Protein AF-A0A1N6L6Y6-F1 (afdb_monomer_lite)

Structure (mmCIF, N/CA/C/O backbone):
data_AF-A0A1N6L6Y6-F1
#
_entry.id   AF-A0A1N6L6Y6-F1
#
loop_
_atom_site.group_PDB
_atom_site.id
_atom_site.type_symbol
_atom_site.label_atom_id
_atom_site.label_alt_id
_atom_site.label_comp_id
_atom_site.label_asym_id
_atom_site.label_entity_id
_atom_site.label_seq_id
_atom_site.pdbx_PDB_ins_code
_atom_site.Cartn_x
_atom_site.Cartn_y
_atom_site.Cartn_z
_atom_site.occupancy
_atom_site.B_iso_or_equiv
_atom_site.auth_seq_id
_atom_site.auth_comp_id
_atom_site.auth_asym_id
_atom_site.auth_atom_id
_atom_site.pdbx_PDB_model_num
ATOM 1 N N . MET A 1 1 ? -0.237 -26.531 19.190 1.00 35.88 1 MET A N 1
ATOM 2 C CA . MET A 1 1 ? -0.222 -25.066 18.984 1.00 35.88 1 MET A CA 1
ATOM 3 C C . MET A 1 1 ? 0.320 -24.798 17.583 1.00 35.88 1 MET A C 1
ATOM 5 O O . MET A 1 1 ? 1.529 -24.837 17.391 1.00 35.88 1 MET A O 1
ATOM 9 N N . LYS A 1 2 ? -0.544 -24.670 16.566 1.00 35.62 2 LYS A N 1
ATOM 10 C CA . LYS A 1 2 ? -0.079 -24.275 15.227 1.00 35.62 2 LYS A CA 1
ATOM 11 C C . LYS A 1 2 ? 0.274 -22.792 15.313 1.00 35.62 2 LYS A C 1
ATOM 13 O O . LYS A 1 2 ? -0.595 -21.989 15.637 1.00 35.62 2 LYS A O 1
ATOM 18 N N . LYS A 1 3 ? 1.546 -22.442 15.101 1.00 39.41 3 LYS A N 1
ATOM 19 C CA . LYS A 1 3 ? 1.942 -21.059 14.825 1.00 39.41 3 LYS A CA 1
ATOM 20 C C . LYS A 1 3 ? 1.217 -20.680 13.534 1.00 39.41 3 LYS A C 1
ATOM 22 O O . LYS A 1 3 ? 1.669 -21.079 12.469 1.00 39.41 3 LYS A O 1
ATOM 27 N N . HIS A 1 4 ? 0.061 -20.027 13.628 1.00 44.91 4 HIS A N 1
ATOM 28 C CA . HIS A 1 4 ? -0.505 -19.368 12.460 1.00 44.91 4 HIS A CA 1
ATOM 29 C C . HIS A 1 4 ? 0.514 -18.311 12.066 1.00 44.91 4 HIS A C 1
ATOM 31 O O . HIS A 1 4 ? 0.806 -17.400 12.843 1.00 44.91 4 HIS A O 1
ATOM 37 N N . GLU A 1 5 ? 1.160 -18.524 10.927 1.00 56.47 5 GLU A N 1
ATOM 38 C CA . GLU A 1 5 ? 2.066 -17.548 10.359 1.00 56.47 5 GLU A CA 1
ATOM 39 C C . GLU A 1 5 ? 1.280 -16.239 10.234 1.00 56.47 5 GLU A C 1
ATOM 41 O O . GLU A 1 5 ? 0.188 -16.198 9.679 1.00 56.47 5 GLU A O 1
ATOM 46 N N . ASP A 1 6 ? 1.784 -15.178 10.860 1.00 73.94 6 ASP A N 1
ATOM 47 C CA . ASP A 1 6 ? 1.109 -13.884 10.999 1.00 73.94 6 ASP A CA 1
ATOM 48 C C . ASP A 1 6 ? 1.185 -13.092 9.678 1.00 73.94 6 ASP A C 1
ATOM 50 O O . ASP A 1 6 ? 1.739 -11.990 9.586 1.00 73.94 6 ASP A O 1
ATOM 54 N N . LEU A 1 7 ? 0.712 -13.729 8.609 1.00 78.12 7 LEU A N 1
ATOM 55 C CA . LEU A 1 7 ? 0.841 -13.346 7.213 1.00 78.12 7 LEU A CA 1
ATOM 56 C C . LEU A 1 7 ? -0.448 -13.714 6.476 1.00 78.12 7 LEU A C 1
ATOM 58 O O . LEU A 1 7 ? -1.024 -14.765 6.714 1.00 78.12 7 LEU A O 1
ATOM 62 N N . ASP A 1 8 ? -0.879 -12.841 5.572 1.00 87.62 8 ASP A N 1
ATOM 63 C CA . ASP A 1 8 ? -2.015 -13.109 4.689 1.00 87.62 8 ASP A CA 1
ATOM 64 C C . ASP A 1 8 ? -1.587 -14.184 3.672 1.00 87.62 8 ASP A C 1
ATOM 66 O O . ASP A 1 8 ? -0.534 -14.028 3.020 1.00 87.62 8 ASP A O 1
ATOM 70 N N . GLU A 1 9 ? -2.379 -15.243 3.499 1.00 88.56 9 GLU A N 1
ATOM 71 C CA . GLU A 1 9 ? -2.091 -16.330 2.555 1.00 88.56 9 GLU A CA 1
ATOM 72 C C . GLU A 1 9 ? -2.884 -16.169 1.259 1.00 88.56 9 GLU A C 1
ATOM 74 O O . GLU A 1 9 ? -2.294 -16.237 0.170 1.00 88.56 9 GLU A O 1
ATOM 79 N N . ILE A 1 10 ? -4.182 -15.877 1.378 1.00 94.00 10 ILE A N 1
ATOM 80 C CA . ILE A 1 10 ? -5.116 -15.721 0.256 1.00 94.00 10 ILE A CA 1
ATOM 81 C C . ILE A 1 10 ? -5.652 -14.291 0.137 1.00 94.00 10 ILE A C 1
ATOM 83 O O . ILE A 1 10 ? -5.512 -13.467 1.041 1.00 94.00 10 ILE A O 1
ATOM 87 N N . TYR A 1 11 ? -6.280 -13.977 -1.000 1.00 93.50 11 TYR A N 1
ATOM 88 C CA . TYR A 1 11 ? -6.807 -12.633 -1.272 1.00 93.50 11 TYR A CA 1
ATOM 89 C C . TYR A 1 11 ? -7.843 -12.179 -0.232 1.00 93.50 11 TYR A C 1
ATOM 91 O O . TYR A 1 11 ? -7.847 -11.020 0.179 1.00 93.50 11 TYR A O 1
ATOM 99 N N . ALA A 1 12 ? -8.699 -13.101 0.217 1.00 94.00 12 ALA A N 1
ATOM 100 C CA . ALA A 1 12 ? -9.720 -12.822 1.221 1.00 94.00 12 ALA A CA 1
ATOM 101 C C . ALA A 1 12 ? -9.119 -12.452 2.589 1.00 94.00 12 ALA A C 1
ATOM 103 O O . ALA A 1 12 ? -9.665 -11.576 3.259 1.00 94.00 12 ALA A O 1
ATOM 104 N N . ASP A 1 13 ? -7.976 -13.036 2.970 1.00 93.00 13 ASP A N 1
ATOM 105 C CA . ASP A 1 13 ? -7.320 -12.763 4.256 1.00 93.00 13 ASP A CA 1
ATOM 106 C C . ASP A 1 13 ? -6.921 -11.297 4.382 1.00 93.00 13 ASP A C 1
ATOM 108 O O . ASP A 1 13 ? -7.072 -10.704 5.448 1.00 93.00 13 ASP A O 1
ATOM 112 N N . THR A 1 14 ? -6.448 -10.687 3.290 1.00 92.88 14 THR A N 1
ATOM 113 C CA . THR A 1 14 ? -6.065 -9.271 3.288 1.00 92.88 14 THR A CA 1
ATOM 114 C C . THR A 1 14 ? -7.250 -8.380 3.658 1.00 92.88 14 THR A C 1
ATOM 116 O O . THR A 1 14 ? -7.100 -7.441 4.443 1.00 92.88 14 THR A O 1
ATOM 119 N N . TRP A 1 15 ? -8.446 -8.695 3.157 1.00 95.00 15 TRP A N 1
ATOM 120 C CA . TRP A 1 15 ? -9.658 -7.936 3.466 1.00 95.00 15 TRP A CA 1
ATOM 121 C C . TRP A 1 15 ? -10.235 -8.278 4.835 1.00 95.00 15 TRP A C 1
ATOM 123 O O . TRP A 1 15 ? -10.646 -7.366 5.547 1.00 95.00 15 TRP A O 1
ATOM 133 N N . GLY A 1 16 ? -10.211 -9.553 5.234 1.00 93.81 16 GLY A N 1
ATOM 134 C CA . GLY A 1 16 ? -10.611 -9.977 6.576 1.00 93.81 16 GLY A CA 1
ATOM 135 C C . GLY A 1 16 ? -9.774 -9.284 7.650 1.00 93.81 16 GLY A C 1
ATOM 136 O O . GLY A 1 16 ? -10.322 -8.674 8.564 1.00 93.81 16 GLY A O 1
ATOM 137 N N . ARG A 1 17 ? -8.450 -9.257 7.463 1.00 93.81 17 ARG A N 1
ATOM 138 C CA . ARG A 1 17 ? -7.508 -8.553 8.339 1.00 93.81 17 ARG A CA 1
ATOM 139 C C . ARG A 1 17 ? -7.743 -7.048 8.353 1.00 93.81 17 ARG A C 1
ATOM 141 O O . ARG A 1 17 ? -7.650 -6.438 9.412 1.00 93.81 17 ARG A O 1
ATOM 148 N N . ARG A 1 18 ? -8.062 -6.440 7.203 1.00 95.38 18 ARG A N 1
ATOM 149 C CA . ARG A 1 18 ? -8.458 -5.024 7.149 1.00 95.38 18 ARG A CA 1
ATOM 150 C C . ARG A 1 18 ? -9.670 -4.775 8.041 1.00 95.38 18 ARG A C 1
ATOM 152 O O . ARG A 1 18 ? -9.616 -3.892 8.884 1.00 95.38 18 ARG A O 1
ATOM 159 N N . THR A 1 19 ? -10.735 -5.551 7.864 1.00 95.38 19 THR A N 1
ATOM 160 C CA . THR A 1 19 ? -11.976 -5.394 8.631 1.00 95.38 19 THR A CA 1
ATOM 161 C C . THR A 1 19 ? -11.752 -5.608 10.126 1.00 95.38 19 THR A C 1
ATOM 163 O O . THR A 1 19 ? -12.188 -4.782 10.920 1.00 95.38 19 THR A O 1
ATOM 166 N N . GLU A 1 20 ? -11.025 -6.659 10.509 1.00 94.44 20 GLU A N 1
ATOM 167 C CA . GLU A 1 20 ? -10.673 -6.940 11.907 1.00 94.44 20 GLU A CA 1
ATOM 168 C C . GLU A 1 20 ? -9.923 -5.763 12.543 1.00 94.44 20 GLU A C 1
ATOM 170 O O . GLU A 1 20 ? -10.255 -5.315 13.636 1.00 94.44 20 GLU A O 1
ATOM 175 N N . ARG A 1 21 ? -8.923 -5.223 11.840 1.00 94.38 21 ARG A N 1
ATOM 176 C CA . ARG A 1 21 ? -8.046 -4.179 12.379 1.00 94.38 21 ARG A CA 1
ATOM 177 C C . ARG A 1 21 ? -8.625 -2.769 12.323 1.00 94.38 21 ARG A C 1
ATOM 179 O O . ARG A 1 21 ? -8.098 -1.878 12.985 1.00 94.38 21 ARG A O 1
ATOM 186 N N . LEU A 1 22 ? -9.674 -2.552 11.535 1.00 94.56 22 LEU A N 1
ATOM 187 C CA . LEU A 1 22 ? -10.420 -1.297 11.550 1.00 94.56 22 LEU A CA 1
ATOM 188 C C . LEU A 1 22 ? -11.324 -1.164 12.783 1.00 94.56 22 LEU A C 1
ATOM 190 O O . LEU A 1 22 ? -11.788 -0.058 13.042 1.00 94.56 22 LEU A O 1
ATOM 194 N N . ASP A 1 23 ? -11.530 -2.244 13.548 1.00 92.38 23 ASP A N 1
ATOM 195 C CA . ASP A 1 23 ? -12.214 -2.228 14.849 1.00 92.38 23 ASP A CA 1
ATOM 196 C C . ASP A 1 23 ? -13.593 -1.544 14.793 1.00 92.38 23 ASP A C 1
ATOM 198 O O . ASP A 1 23 ? -13.889 -0.578 15.493 1.00 92.38 23 ASP A O 1
ATOM 202 N N . GLY A 1 24 ? -14.427 -1.995 13.851 1.00 91.94 24 GLY A N 1
ATOM 203 C CA . GLY A 1 24 ? -15.778 -1.464 13.640 1.00 91.94 24 GLY A CA 1
ATOM 204 C C . GLY A 1 24 ? -15.856 -0.182 12.806 1.00 91.94 24 GLY A C 1
ATOM 205 O O . GLY A 1 24 ? -16.958 0.220 12.438 1.00 91.94 24 GLY A O 1
ATOM 206 N N . ARG A 1 25 ? -14.721 0.430 12.445 1.00 94.81 25 ARG A N 1
ATOM 207 C CA . ARG A 1 25 ? -14.681 1.564 11.511 1.00 94.81 25 ARG A CA 1
ATOM 208 C C . ARG A 1 25 ? -14.763 1.096 10.063 1.00 94.81 25 ARG A C 1
ATOM 210 O O . ARG A 1 25 ? -14.269 0.033 9.678 1.00 94.81 25 ARG A O 1
ATOM 217 N N . THR A 1 26 ? -15.344 1.930 9.224 1.00 96.31 26 THR A N 1
ATOM 218 C CA . THR A 1 26 ? -15.276 1.804 7.776 1.00 96.31 26 THR A CA 1
ATOM 219 C C . THR A 1 26 ? -13.872 2.134 7.278 1.00 96.31 26 THR A C 1
ATOM 221 O O . THR A 1 26 ? -13.092 2.858 7.900 1.00 96.31 26 THR A O 1
ATOM 224 N N . TYR A 1 27 ? -13.540 1.621 6.096 1.00 94.94 27 TYR A N 1
ATOM 225 C CA . TYR A 1 27 ? -12.274 1.974 5.464 1.00 94.94 27 TYR A CA 1
ATOM 226 C C . TYR A 1 27 ? -12.217 3.460 5.080 1.00 94.94 27 TYR A C 1
ATOM 228 O O . TYR A 1 27 ? -11.147 4.056 5.133 1.00 94.94 27 TYR A O 1
ATOM 236 N N . GLN A 1 28 ? -13.363 4.065 4.755 1.00 96.75 28 GLN A N 1
ATOM 237 C CA . GLN A 1 28 ? -13.445 5.493 4.458 1.00 96.75 28 GLN A CA 1
ATOM 238 C C . GLN A 1 28 ? -13.085 6.339 5.687 1.00 96.75 28 GLN A C 1
ATOM 240 O O . GLN A 1 28 ? -12.237 7.216 5.580 1.00 96.75 28 GLN A O 1
ATOM 245 N N . GLU A 1 29 ? -13.602 6.002 6.873 1.00 97.19 29 GLU A N 1
ATOM 246 C CA . GLU A 1 29 ? -13.217 6.678 8.124 1.00 97.19 29 GLU A CA 1
ATOM 247 C C . GLU A 1 29 ? -11.715 6.565 8.416 1.00 97.19 29 GLU A C 1
ATOM 249 O O . GLU A 1 29 ? -11.111 7.502 8.934 1.00 97.19 29 GLU A O 1
ATOM 254 N N . PHE A 1 30 ? -11.081 5.442 8.065 1.00 96.25 30 PHE A N 1
ATOM 255 C CA . PHE A 1 30 ? -9.623 5.335 8.139 1.00 96.25 30 PHE A CA 1
ATOM 256 C C . PHE A 1 30 ? -8.926 6.289 7.161 1.00 96.25 30 PHE A C 1
ATOM 258 O O . PHE A 1 30 ? -7.995 6.986 7.564 1.00 96.25 30 PHE A O 1
ATOM 265 N N . LEU A 1 31 ? -9.369 6.351 5.902 1.00 96.00 31 LEU A N 1
ATOM 266 C CA . LEU A 1 31 ? -8.791 7.250 4.896 1.00 96.00 31 LEU A CA 1
ATOM 267 C C . LEU A 1 31 ? -8.987 8.736 5.241 1.00 96.00 31 LEU A C 1
ATOM 269 O O . LEU A 1 31 ? -8.148 9.558 4.870 1.00 96.00 31 LEU A O 1
ATOM 273 N N . ASP A 1 32 ? -10.037 9.069 5.984 1.00 97.44 32 ASP A N 1
ATOM 274 C CA . ASP A 1 32 ? -10.325 10.435 6.437 1.00 97.44 32 ASP A CA 1
ATOM 275 C C . ASP A 1 32 ? -9.662 10.774 7.786 1.00 97.44 32 ASP A C 1
ATOM 277 O O . ASP A 1 32 ? -9.744 11.906 8.262 1.00 97.44 32 ASP A O 1
ATOM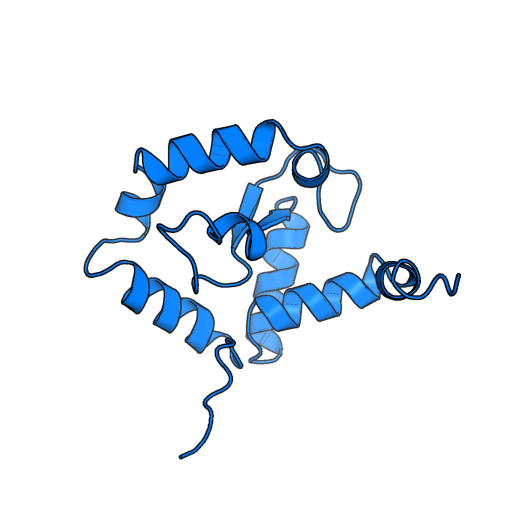 281 N N . SER A 1 33 ? -8.976 9.814 8.414 1.00 96.81 33 SER A N 1
ATOM 282 C CA . SER A 1 33 ? -8.384 9.990 9.742 1.00 96.81 33 SER A CA 1
ATOM 283 C C . SER A 1 33 ? -7.106 10.840 9.750 1.00 96.81 33 SER A C 1
ATOM 285 O O . SER A 1 33 ? -6.299 10.827 8.814 1.00 96.81 33 SER A O 1
ATOM 287 N N . GLU A 1 34 ? -6.846 11.496 10.888 1.00 96.88 34 GLU A N 1
ATOM 288 C CA . GLU A 1 34 ? -5.575 12.190 11.150 1.00 96.88 34 GLU A CA 1
ATOM 289 C C . GLU A 1 34 ? -4.369 11.246 11.071 1.00 96.88 34 GLU A C 1
ATOM 291 O O . GLU A 1 34 ? -3.303 11.634 10.593 1.00 96.88 34 GLU A O 1
ATOM 296 N N . HIS A 1 35 ? -4.545 9.988 11.489 1.00 95.44 35 HIS A N 1
ATOM 297 C CA . HIS A 1 35 ? -3.518 8.953 11.387 1.00 95.44 35 HIS A CA 1
ATOM 298 C C . HIS A 1 35 ? -3.086 8.744 9.936 1.00 95.44 35 HIS A C 1
ATOM 300 O O . HIS A 1 35 ? -1.893 8.793 9.638 1.00 95.44 35 HIS A O 1
ATOM 306 N N . TRP A 1 36 ? -4.039 8.568 9.014 1.00 96.25 36 TRP A N 1
ATOM 307 C CA . TRP A 1 36 ? -3.721 8.394 7.597 1.00 96.25 36 TRP A CA 1
ATOM 308 C C . TRP A 1 36 ? -3.147 9.667 6.970 1.00 96.25 36 TRP A C 1
ATOM 310 O O . TRP A 1 36 ? -2.216 9.599 6.164 1.00 96.25 36 TRP A O 1
ATOM 320 N N . ALA A 1 37 ? -3.640 10.846 7.357 1.00 96.44 37 ALA A N 1
ATOM 321 C CA . ALA A 1 37 ? -3.064 12.117 6.921 1.00 96.44 37 ALA A CA 1
ATOM 322 C C . ALA A 1 37 ? -1.590 12.256 7.350 1.00 96.44 37 ALA A C 1
ATOM 324 O O . ALA A 1 37 ? -0.729 12.569 6.522 1.00 96.44 37 ALA A O 1
ATOM 325 N N . HIS A 1 38 ? -1.282 11.951 8.614 1.00 94.75 38 HIS A N 1
ATOM 326 C CA . HIS A 1 38 ? 0.084 11.925 9.134 1.00 94.75 38 HIS A CA 1
ATOM 327 C C . HIS A 1 38 ? 0.943 10.884 8.407 1.00 94.75 38 HIS A C 1
ATOM 329 O O . HIS A 1 38 ? 2.060 11.179 7.980 1.00 94.75 38 HIS A O 1
ATOM 335 N N . PHE A 1 39 ? 0.403 9.685 8.198 1.00 94.88 39 PHE A N 1
ATOM 336 C CA . PHE A 1 39 ? 1.073 8.606 7.484 1.00 94.88 39 PHE A CA 1
ATOM 337 C C . PHE A 1 39 ? 1.470 9.006 6.057 1.00 94.88 39 PHE A C 1
ATOM 339 O O . PHE A 1 39 ? 2.619 8.808 5.658 1.00 94.88 39 PHE A O 1
ATOM 346 N N . LYS A 1 40 ? 0.550 9.627 5.305 1.00 95.31 40 LYS A N 1
ATOM 347 C CA . LYS A 1 40 ? 0.819 10.153 3.957 1.00 95.31 40 LYS A CA 1
ATOM 348 C C . LYS A 1 40 ? 1.948 11.176 3.966 1.00 95.31 40 LYS A C 1
ATOM 350 O O . LYS A 1 40 ? 2.827 11.106 3.109 1.00 95.31 40 LYS A O 1
ATOM 355 N N . LYS A 1 41 ? 1.963 12.080 4.950 1.00 95.75 41 LYS A N 1
ATOM 356 C CA . LYS A 1 41 ? 3.045 13.057 5.110 1.00 95.75 41 LYS A CA 1
ATOM 357 C C . LYS A 1 41 ? 4.394 12.357 5.303 1.00 95.75 41 LYS A C 1
ATOM 359 O O . LYS A 1 41 ? 5.311 12.599 4.525 1.00 95.75 41 LYS A O 1
ATOM 364 N N . VAL A 1 42 ? 4.493 11.423 6.250 1.00 94.81 42 VAL A N 1
ATOM 365 C CA . VAL A 1 42 ? 5.740 10.676 6.507 1.00 94.81 42 VAL A CA 1
ATOM 366 C C . VAL A 1 42 ? 6.193 9.870 5.283 1.00 94.81 42 VAL A C 1
ATOM 368 O O . VAL A 1 42 ? 7.391 9.781 5.015 1.00 94.81 42 VAL A O 1
ATOM 371 N N . ALA A 1 43 ? 5.265 9.274 4.530 1.00 95.06 43 ALA A N 1
ATOM 372 C CA . ALA A 1 43 ? 5.594 8.582 3.287 1.00 95.06 43 ALA A CA 1
ATOM 373 C C . ALA A 1 43 ? 6.145 9.559 2.231 1.00 95.06 43 ALA A C 1
ATOM 375 O O . ALA A 1 43 ? 7.172 9.275 1.620 1.00 95.06 43 ALA A O 1
ATOM 376 N N . SER A 1 44 ? 5.528 10.735 2.072 1.00 93.56 44 SER A N 1
ATOM 377 C CA . SER A 1 44 ? 5.943 11.757 1.097 1.00 93.56 44 SER A CA 1
ATOM 378 C C . SER A 1 44 ? 7.329 12.364 1.353 1.00 93.56 44 SER A C 1
ATOM 380 O O . SER A 1 44 ? 7.935 12.909 0.440 1.00 93.56 44 SER A O 1
ATOM 382 N N . GLU A 1 45 ? 7.876 12.235 2.558 1.00 94.50 45 GLU A N 1
ATOM 383 C CA . GLU A 1 45 ? 9.233 12.701 2.882 1.00 94.50 45 GLU A CA 1
ATOM 384 C C . GLU A 1 45 ? 10.315 11.670 2.503 1.00 94.50 45 GLU A C 1
ATOM 386 O O . GLU A 1 45 ? 11.513 11.948 2.572 1.00 94.50 45 GLU A O 1
ATOM 391 N N . ARG A 1 46 ? 9.918 10.455 2.100 1.00 94.62 46 ARG A N 1
ATOM 392 C CA . ARG A 1 46 ? 10.832 9.339 1.838 1.00 94.62 46 ARG A CA 1
ATOM 393 C C . ARG A 1 46 ? 11.015 9.100 0.333 1.00 94.62 46 ARG A C 1
ATOM 395 O O . ARG A 1 46 ? 10.022 8.890 -0.370 1.00 94.62 46 ARG A O 1
ATOM 402 N N . PRO A 1 47 ? 12.263 9.011 -0.175 1.00 93.50 47 PRO A N 1
ATOM 403 C CA . PRO A 1 47 ? 12.529 8.821 -1.606 1.00 93.50 47 PRO A CA 1
ATOM 404 C C . PRO A 1 47 ? 11.878 7.575 -2.216 1.00 93.50 47 PRO A C 1
ATOM 406 O O . PRO A 1 47 ? 11.458 7.588 -3.370 1.00 93.50 47 PRO A O 1
ATOM 409 N N . ASN A 1 48 ? 11.757 6.491 -1.445 1.00 90.75 48 ASN A N 1
ATOM 410 C CA . ASN A 1 48 ? 11.207 5.225 -1.926 1.00 90.75 48 ASN A CA 1
ATOM 411 C C . ASN A 1 48 ? 9.680 5.239 -2.130 1.00 90.75 48 ASN A C 1
ATOM 413 O O . ASN A 1 48 ? 9.155 4.245 -2.617 1.00 90.75 48 ASN A O 1
ATOM 417 N N . TYR A 1 49 ? 8.992 6.324 -1.760 1.00 96.56 49 TYR A N 1
ATOM 418 C CA . TYR A 1 49 ? 7.554 6.509 -1.981 1.00 96.56 49 TYR A CA 1
ATOM 419 C C . TYR A 1 49 ? 7.234 7.552 -3.062 1.00 96.56 49 TYR A C 1
ATOM 421 O O . TYR A 1 49 ? 6.066 7.761 -3.365 1.00 96.56 49 TYR A O 1
ATOM 429 N N . GLN A 1 50 ? 8.248 8.192 -3.659 1.00 96.69 50 GLN A N 1
ATOM 430 C CA . GLN A 1 50 ? 8.069 9.246 -4.677 1.00 96.69 50 GLN A CA 1
ATOM 431 C C . GLN A 1 50 ? 7.838 8.709 -6.090 1.00 96.69 50 GLN A C 1
ATOM 433 O O . GLN A 1 50 ? 7.563 9.465 -7.017 1.00 96.69 50 GLN A O 1
ATOM 438 N N . LYS A 1 51 ? 8.025 7.405 -6.281 1.00 97.19 51 LYS A N 1
ATOM 439 C CA . LYS A 1 51 ? 7.826 6.742 -7.563 1.00 97.19 51 LYS A CA 1
ATOM 440 C C . LYS A 1 51 ? 7.315 5.334 -7.370 1.00 97.19 51 LYS A C 1
ATOM 442 O O . LYS A 1 51 ? 7.381 4.783 -6.270 1.00 97.19 51 LYS A O 1
ATOM 447 N N . CYS A 1 52 ? 6.785 4.761 -8.437 1.00 98.06 52 CYS A N 1
ATOM 448 C CA . CYS A 1 52 ? 6.221 3.430 -8.405 1.00 98.06 52 CYS A CA 1
ATOM 449 C C . CYS A 1 52 ? 7.293 2.401 -8.018 1.00 98.06 52 CYS A C 1
ATOM 451 O O . CYS A 1 52 ? 8.440 2.442 -8.462 1.00 98.06 52 CYS A O 1
ATOM 453 N N . GLU A 1 53 ? 6.903 1.420 -7.211 1.00 96.50 53 GLU A N 1
ATOM 454 C CA . GLU A 1 53 ? 7.768 0.302 -6.851 1.00 96.50 53 GLU A CA 1
ATOM 455 C C . GLU A 1 53 ? 8.183 -0.537 -8.075 1.00 96.50 53 GLU A C 1
ATOM 457 O O . GLU A 1 53 ? 9.174 -1.251 -7.986 1.00 96.50 53 GLU A O 1
ATOM 462 N N . PHE A 1 54 ? 7.496 -0.458 -9.221 1.00 96.88 54 PHE A N 1
ATOM 463 C CA . PHE A 1 54 ? 7.793 -1.280 -10.409 1.00 96.88 54 PHE A CA 1
ATOM 464 C C . PHE A 1 54 ? 8.232 -0.493 -11.652 1.00 96.88 54 PHE A C 1
ATOM 466 O O . PHE A 1 54 ? 8.764 -1.095 -12.579 1.00 96.88 54 PHE A O 1
ATOM 473 N N . CYS A 1 55 ? 8.068 0.831 -11.683 1.00 96.19 55 CYS A N 1
ATOM 474 C CA . CYS A 1 55 ? 8.503 1.674 -12.801 1.00 96.19 55 CYS A CA 1
ATOM 475 C C . CYS A 1 55 ? 8.885 3.085 -12.331 1.00 96.19 55 CYS A C 1
ATOM 477 O O . CYS A 1 55 ? 8.781 3.405 -11.152 1.00 96.19 55 CYS A O 1
ATOM 479 N N . ASP A 1 56 ? 9.295 3.956 -13.253 1.00 96.56 56 ASP A N 1
ATOM 480 C CA . ASP A 1 56 ? 9.709 5.328 -12.925 1.00 96.56 56 ASP A CA 1
ATOM 481 C C . ASP A 1 56 ? 8.558 6.352 -12.881 1.00 96.56 56 ASP A C 1
ATOM 483 O O . ASP A 1 56 ? 8.798 7.551 -12.788 1.00 96.56 56 ASP A O 1
ATOM 487 N N . CYS A 1 57 ? 7.300 5.900 -12.910 1.00 97.81 57 CYS A N 1
ATOM 488 C CA . CYS A 1 57 ? 6.139 6.781 -12.776 1.00 97.81 57 CYS A CA 1
ATOM 489 C C . CYS A 1 57 ? 6.098 7.438 -11.384 1.00 97.81 57 CYS A C 1
ATOM 491 O O . CYS A 1 57 ? 6.174 6.735 -10.374 1.00 97.81 57 CYS A O 1
ATOM 493 N N . THR A 1 58 ? 5.951 8.764 -11.343 1.00 97.56 58 THR A N 1
ATOM 494 C CA . THR A 1 58 ? 5.862 9.578 -10.115 1.00 97.56 58 THR A CA 1
ATOM 495 C C . THR A 1 58 ? 4.429 9.834 -9.653 1.00 97.56 58 THR A C 1
ATOM 497 O O . THR A 1 58 ? 4.215 10.172 -8.496 1.00 97.56 58 THR A O 1
ATOM 500 N N . GLU A 1 59 ? 3.439 9.629 -10.525 1.00 97.88 59 GLU A N 1
ATOM 501 C CA . GLU A 1 59 ? 2.020 9.676 -10.163 1.00 97.88 59 GLU A CA 1
ATOM 502 C C . GLU A 1 59 ? 1.645 8.381 -9.433 1.00 97.88 59 GLU A C 1
ATOM 504 O O . GLU A 1 59 ? 1.345 7.353 -10.055 1.00 97.88 59 GLU A O 1
ATOM 509 N N . VAL A 1 60 ? 1.745 8.409 -8.102 1.00 97.94 60 VAL A N 1
ATOM 510 C CA . VAL A 1 60 ? 1.634 7.219 -7.254 1.00 97.94 60 VAL A CA 1
ATOM 511 C C . VAL A 1 60 ? 0.619 7.348 -6.132 1.00 97.94 60 VAL A C 1
ATOM 513 O O . VAL A 1 60 ? 0.391 8.409 -5.560 1.00 97.94 60 VAL A O 1
ATOM 516 N N . GLU A 1 61 ? 0.068 6.198 -5.771 1.00 96.75 61 GLU A N 1
ATOM 517 C CA . GLU A 1 61 ? -0.815 5.989 -4.636 1.00 96.75 61 GLU A CA 1
ATOM 518 C C . GLU A 1 61 ? -0.118 5.084 -3.615 1.00 96.75 61 GLU A C 1
ATOM 520 O O . GLU A 1 61 ? 0.667 4.196 -3.969 1.00 96.75 61 GLU A O 1
ATOM 525 N N . LEU A 1 62 ? -0.416 5.293 -2.332 1.00 97.38 62 LEU A N 1
ATOM 526 C CA . LEU A 1 62 ? 0.026 4.389 -1.275 1.00 97.38 62 LEU A CA 1
ATOM 527 C C . LEU A 1 62 ? -0.850 3.139 -1.274 1.00 97.38 62 LEU A C 1
ATOM 529 O O . LEU A 1 62 ? -2.072 3.219 -1.168 1.00 97.38 62 LEU A O 1
ATOM 533 N N . HIS A 1 63 ? -0.205 1.985 -1.357 1.00 97.56 63 HIS A N 1
ATOM 534 C CA . HIS A 1 63 ? -0.844 0.688 -1.466 1.00 97.56 63 HIS A CA 1
ATOM 535 C C . HIS A 1 63 ? -0.433 -0.214 -0.299 1.00 97.56 63 HIS A C 1
ATOM 537 O O . HIS A 1 63 ? 0.744 -0.557 -0.140 1.00 97.56 63 HIS A O 1
ATOM 543 N N . HIS A 1 64 ? -1.407 -0.627 0.514 1.00 97.19 64 HIS A N 1
ATOM 544 C CA . HIS A 1 64 ? -1.203 -1.620 1.567 1.00 97.19 64 HIS A CA 1
ATOM 545 C C . HIS A 1 64 ? -1.085 -3.024 0.973 1.00 97.19 64 HIS A C 1
ATOM 547 O O . HIS A 1 64 ? -2.045 -3.594 0.466 1.00 97.19 64 HIS A O 1
ATOM 553 N N . THR A 1 65 ? 0.086 -3.632 1.139 1.00 95.94 65 THR A N 1
ATOM 554 C CA . THR A 1 65 ? 0.323 -5.055 0.844 1.00 95.94 65 THR A CA 1
ATOM 555 C C . THR A 1 65 ? -0.234 -5.987 1.927 1.00 95.94 65 THR A C 1
ATOM 557 O O . THR A 1 65 ? -0.433 -7.175 1.681 1.00 95.94 65 THR A O 1
ATOM 560 N N . SER A 1 66 ? -0.465 -5.454 3.132 1.00 95.19 66 SER A N 1
ATOM 561 C CA . SER A 1 66 ? -1.161 -6.093 4.255 1.00 95.19 66 SER A CA 1
ATOM 562 C C . SER A 1 66 ? -1.644 -5.022 5.239 1.00 95.19 66 SER A C 1
ATOM 564 O O . SER A 1 66 ? -1.014 -3.974 5.377 1.00 95.19 66 SER A O 1
ATOM 566 N N . TYR A 1 67 ? -2.719 -5.310 5.972 1.00 95.31 67 TYR A N 1
ATOM 567 C CA . TYR A 1 67 ? -3.284 -4.420 6.999 1.00 95.31 67 TYR A CA 1
ATOM 568 C C . TYR A 1 67 ? -2.881 -4.790 8.434 1.00 95.31 67 TYR A C 1
ATOM 570 O O . TYR A 1 67 ? -3.401 -4.232 9.395 1.00 95.31 67 TYR A O 1
ATOM 578 N N . LYS A 1 68 ? -1.931 -5.715 8.604 1.00 94.06 68 LYS A N 1
ATOM 579 C CA . LYS A 1 68 ? -1.476 -6.235 9.907 1.00 94.06 68 LYS A CA 1
ATOM 580 C C . LYS A 1 68 ? -1.118 -5.168 10.948 1.00 94.06 68 LYS A C 1
ATOM 582 O O . LYS A 1 68 ? -1.321 -5.382 12.141 1.00 94.06 68 LYS A O 1
ATOM 587 N N . TRP A 1 69 ? -0.552 -4.055 10.497 1.00 94.44 69 TRP A N 1
ATOM 588 C CA . TRP A 1 69 ? -0.015 -2.993 11.347 1.00 94.44 69 TRP A CA 1
ATOM 589 C C . TRP A 1 69 ? -0.750 -1.664 11.191 1.00 94.44 69 TRP A C 1
ATOM 591 O O . TRP A 1 69 ? -0.206 -0.647 11.617 1.00 94.44 69 TRP A O 1
ATOM 601 N N . ILE A 1 70 ? -1.949 -1.660 10.598 1.00 94.31 70 ILE A N 1
ATOM 602 C CA . ILE A 1 70 ? -2.779 -0.452 10.521 1.00 94.31 70 ILE A CA 1
ATOM 603 C C . ILE A 1 70 ? -2.966 0.148 11.925 1.00 94.31 70 ILE A C 1
ATOM 605 O O . ILE A 1 70 ? -3.045 -0.598 12.905 1.00 94.31 70 ILE A O 1
ATOM 609 N N . TRP A 1 71 ? -2.969 1.479 12.023 1.00 94.12 71 TRP A N 1
ATOM 610 C CA . TRP A 1 71 ? -2.997 2.238 13.289 1.00 94.12 71 TRP A CA 1
ATOM 611 C C . TRP A 1 71 ? -1.735 2.132 14.156 1.00 94.12 71 TRP A C 1
ATOM 613 O O . TRP A 1 71 ? -1.731 2.583 15.299 1.00 94.12 71 TRP A O 1
ATOM 623 N N . THR A 1 72 ? -0.641 1.557 13.649 1.00 93.62 72 THR A N 1
ATOM 624 C CA . THR A 1 72 ? 0.614 1.438 14.408 1.00 93.62 72 THR A CA 1
ATOM 625 C C . THR A 1 72 ? 1.768 2.151 13.714 1.00 93.62 72 THR A C 1
ATOM 627 O O . THR A 1 72 ? 1.765 2.367 12.503 1.00 93.62 72 THR A O 1
ATOM 630 N N . SER A 1 73 ? 2.834 2.429 14.463 1.00 90.00 73 SER A N 1
ATOM 631 C CA . SER A 1 73 ? 4.078 2.986 13.915 1.00 90.00 73 SER A CA 1
ATOM 632 C C . SER A 1 73 ? 4.786 2.062 12.909 1.00 90.00 73 SER A C 1
ATOM 634 O O . SER A 1 73 ? 5.661 2.512 12.168 1.00 90.00 73 SER A O 1
ATOM 636 N N . ASN A 1 74 ? 4.411 0.779 12.843 1.00 92.50 74 ASN A N 1
ATOM 637 C CA . ASN A 1 74 ? 4.977 -0.196 11.909 1.00 92.50 74 ASN A CA 1
ATOM 638 C C . ASN A 1 74 ? 4.237 -0.265 10.565 1.00 92.50 74 ASN A C 1
ATOM 640 O O . ASN A 1 74 ? 4.667 -1.011 9.686 1.00 92.50 74 ASN A O 1
ATOM 644 N N . GLU A 1 75 ? 3.162 0.500 10.373 1.00 94.25 75 GLU A N 1
ATOM 645 C CA . GLU A 1 75 ? 2.304 0.412 9.189 1.00 94.25 75 GLU A CA 1
ATOM 646 C C . GLU A 1 75 ? 3.063 0.605 7.861 1.00 94.25 75 GLU A C 1
ATOM 648 O O . GLU A 1 75 ? 2.831 -0.140 6.908 1.00 94.25 75 GLU A O 1
ATOM 653 N N . LEU A 1 76 ? 4.063 1.502 7.815 1.00 93.25 76 LEU A N 1
ATOM 654 C CA . LEU A 1 76 ? 4.868 1.767 6.607 1.00 93.25 76 LEU A CA 1
ATOM 655 C C . LEU A 1 76 ? 5.614 0.529 6.102 1.00 93.25 76 LEU A C 1
ATOM 657 O O . LEU A 1 76 ? 5.955 0.450 4.930 1.00 93.25 76 LEU A O 1
ATOM 661 N N . ARG A 1 77 ? 5.857 -0.467 6.955 1.00 92.19 77 ARG A N 1
ATOM 662 C CA . ARG A 1 77 ? 6.510 -1.719 6.543 1.00 92.19 77 ARG A CA 1
ATOM 663 C C . ARG A 1 77 ? 5.630 -2.571 5.626 1.00 92.19 77 ARG A C 1
ATOM 665 O O . ARG A 1 77 ? 6.142 -3.475 4.971 1.00 92.19 77 ARG A O 1
ATOM 672 N N . CYS A 1 78 ? 4.326 -2.308 5.598 1.00 94.50 78 CYS A N 1
ATOM 673 C CA . CYS A 1 78 ? 3.363 -3.002 4.752 1.00 94.50 78 CYS A CA 1
ATOM 674 C C . CYS A 1 78 ? 2.828 -2.132 3.612 1.00 94.50 78 CYS A C 1
ATOM 676 O O . CYS A 1 78 ? 1.951 -2.600 2.889 1.00 94.50 78 CYS A O 1
ATOM 678 N N . VAL A 1 79 ? 3.347 -0.919 3.415 1.00 96.44 79 VAL A N 1
ATOM 679 C CA . VAL A 1 79 ? 2.901 -0.010 2.354 1.00 96.44 79 VAL A CA 1
ATOM 680 C C . VAL A 1 79 ? 3.993 0.178 1.310 1.00 96.44 79 VAL A C 1
ATOM 682 O O . VAL A 1 79 ? 5.177 0.251 1.630 1.00 96.44 79 VAL A O 1
ATOM 685 N N . ILE A 1 80 ? 3.584 0.258 0.048 1.00 97.12 80 ILE A N 1
ATOM 686 C CA . ILE A 1 80 ? 4.432 0.632 -1.087 1.00 97.12 80 ILE A CA 1
ATOM 687 C C . ILE A 1 80 ? 3.758 1.738 -1.899 1.00 97.12 80 ILE A C 1
ATOM 689 O O . ILE A 1 80 ? 2.552 1.930 -1.792 1.00 97.12 80 ILE A O 1
ATOM 693 N N . SER A 1 81 ? 4.516 2.458 -2.719 1.00 98.19 81 SER A N 1
ATOM 694 C CA . SER A 1 81 ? 3.983 3.390 -3.717 1.00 98.19 81 SER A CA 1
ATOM 695 C C . SER A 1 81 ? 3.787 2.679 -5.055 1.00 98.19 81 SER A C 1
ATOM 697 O O . SER A 1 81 ? 4.705 2.034 -5.567 1.00 98.19 81 SER A O 1
ATOM 699 N N . LEU A 1 82 ? 2.610 2.798 -5.662 1.00 98.44 82 LEU A N 1
ATOM 700 C CA . LEU A 1 82 ? 2.319 2.231 -6.980 1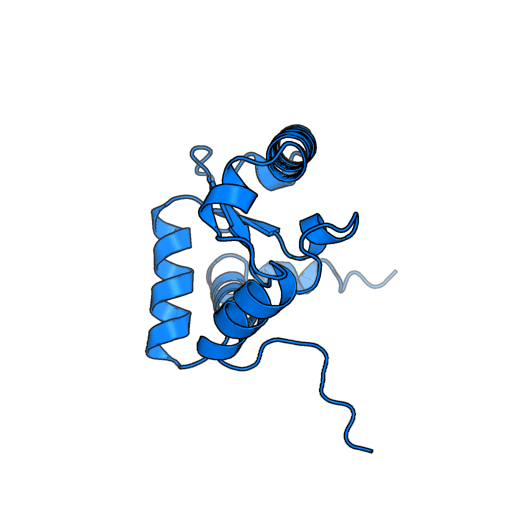.00 98.44 82 LEU A CA 1
ATOM 701 C C . LEU A 1 82 ? 1.650 3.268 -7.871 1.00 98.44 82 LEU A C 1
ATOM 703 O O . LEU A 1 82 ? 0.805 4.023 -7.40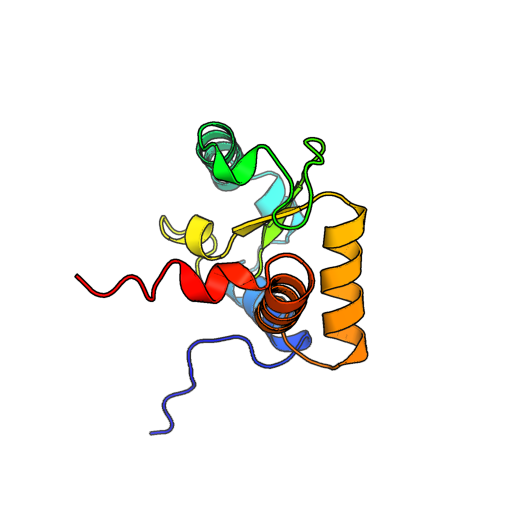9 1.00 98.44 82 LEU A O 1
ATOM 707 N N . CYS A 1 83 ? 1.979 3.272 -9.163 1.00 98.56 83 CYS A N 1
ATOM 708 C CA . CYS A 1 83 ? 1.116 3.939 -10.129 1.00 98.56 83 CYS A CA 1
ATOM 709 C C . CYS A 1 83 ? -0.174 3.127 -10.312 1.00 98.56 83 CYS A C 1
ATOM 711 O O . CYS A 1 83 ? -0.198 1.916 -10.067 1.00 98.56 83 CYS A O 1
ATOM 713 N N . ARG A 1 84 ? -1.235 3.773 -10.806 1.00 98.44 84 ARG A N 1
ATOM 714 C CA . ARG A 1 84 ? -2.558 3.151 -10.987 1.00 98.44 84 ARG A CA 1
ATOM 715 C C . ARG A 1 84 ? -2.518 1.824 -11.757 1.00 98.44 84 ARG A C 1
ATOM 717 O O . ARG A 1 84 ? -3.214 0.883 -11.390 1.00 98.44 84 ARG A O 1
ATOM 724 N N . GLN A 1 85 ? -1.688 1.733 -12.798 1.00 98.50 85 GLN A N 1
ATOM 725 C CA . GLN A 1 85 ? -1.538 0.514 -13.600 1.00 98.50 85 GLN A CA 1
ATOM 726 C C . GLN A 1 85 ? -1.028 -0.663 -12.758 1.00 98.50 85 GLN A C 1
ATOM 728 O O . GLN A 1 85 ? -1.643 -1.724 -12.738 1.00 98.50 85 GLN A O 1
ATOM 733 N N . HIS A 1 86 ? 0.078 -0.473 -12.042 1.00 98.62 86 HIS A N 1
ATOM 734 C CA . HIS A 1 86 ? 0.671 -1.531 -11.227 1.00 98.62 86 HIS A CA 1
ATOM 735 C C . HIS A 1 86 ? -0.149 -1.832 -9.971 1.00 98.62 86 HIS A C 1
ATOM 737 O O . HIS A 1 86 ? -0.183 -2.977 -9.527 1.00 98.62 86 HIS A O 1
ATOM 743 N N . HIS A 1 87 ? -0.842 -0.832 -9.422 1.00 98.62 87 HIS A N 1
ATOM 744 C CA . HIS A 1 87 ? -1.811 -1.031 -8.347 1.00 98.62 87 HIS A CA 1
ATOM 745 C C . HIS A 1 87 ? -2.903 -2.017 -8.785 1.00 98.62 87 HIS A C 1
ATOM 747 O O . HIS A 1 87 ? -3.167 -3.007 -8.099 1.00 98.62 87 HIS A O 1
ATOM 753 N N . GLN A 1 88 ? -3.470 -1.802 -9.974 1.00 98.62 88 GLN A N 1
ATOM 754 C CA . GLN A 1 88 ? -4.453 -2.707 -10.557 1.00 98.62 88 GLN A CA 1
ATOM 755 C C . GLN A 1 88 ? -3.855 -4.090 -10.858 1.00 98.62 88 GLN A C 1
ATOM 757 O O . GLN A 1 88 ? -4.467 -5.095 -10.499 1.00 98.62 88 GLN A O 1
ATOM 762 N N . GLU A 1 89 ? -2.644 -4.159 -11.423 1.00 98.56 89 GLU A N 1
ATOM 763 C CA . GLU A 1 89 ? -1.976 -5.432 -11.740 1.00 98.56 89 GLU A CA 1
ATOM 764 C C . GLU A 1 89 ? -1.760 -6.304 -10.492 1.00 98.56 89 GLU A C 1
ATOM 766 O O . GLU A 1 89 ? -2.002 -7.511 -10.540 1.00 98.56 89 GLU A O 1
ATOM 771 N N . VAL A 1 90 ? -1.376 -5.711 -9.350 1.00 98.56 90 VAL A N 1
ATOM 772 C CA . VAL A 1 90 ? -1.268 -6.441 -8.072 1.00 98.56 90 VAL A CA 1
ATOM 773 C C . VAL A 1 90 ? -2.608 -7.078 -7.705 1.00 98.56 90 VAL A C 1
ATOM 775 O O . VAL A 1 90 ? -2.659 -8.265 -7.374 1.00 98.56 90 VAL A O 1
ATOM 778 N N . HIS A 1 91 ? -3.698 -6.310 -7.761 1.00 98.44 91 HIS A N 1
ATOM 779 C CA . HIS A 1 91 ? -5.026 -6.804 -7.397 1.00 98.44 91 HIS A CA 1
ATOM 780 C C . HIS A 1 91 ? -5.580 -7.830 -8.387 1.00 98.44 91 HIS A C 1
ATOM 782 O O . HIS A 1 91 ? -6.259 -8.767 -7.962 1.00 98.44 91 HIS A O 1
ATOM 788 N N . ASP A 1 92 ? -5.320 -7.663 -9.682 1.00 98.56 92 ASP A N 1
ATOM 789 C CA . ASP A 1 92 ? -5.707 -8.623 -10.716 1.00 98.56 92 ASP A CA 1
ATOM 790 C C . ASP A 1 92 ? -4.981 -9.952 -10.511 1.00 98.56 92 ASP A C 1
ATOM 792 O O . ASP A 1 92 ? -5.625 -11.001 -10.470 1.00 98.56 92 ASP A O 1
ATOM 796 N N . LEU A 1 93 ? -3.664 -9.912 -10.286 1.00 98.38 93 LEU A N 1
ATOM 797 C CA . LEU A 1 93 ? -2.859 -11.103 -10.027 1.00 98.38 93 LEU A CA 1
ATOM 798 C C . LEU A 1 93 ? -3.307 -11.825 -8.751 1.00 98.38 93 LEU A C 1
ATOM 800 O O . LEU A 1 93 ? -3.482 -13.044 -8.756 1.00 98.38 93 LEU A O 1
ATOM 804 N N . ALA A 1 94 ? -3.525 -11.073 -7.668 1.00 98.06 94 ALA A N 1
ATOM 805 C CA . ALA A 1 94 ? -3.965 -11.620 -6.389 1.00 98.06 94 ALA A CA 1
ATOM 806 C C . ALA A 1 94 ? -5.314 -12.346 -6.513 1.00 98.06 94 ALA A C 1
ATOM 808 O O . ALA A 1 94 ? -5.458 -13.472 -6.034 1.00 98.06 94 ALA A O 1
ATOM 809 N N . ARG A 1 95 ? -6.282 -11.740 -7.218 1.00 97.94 95 ARG A N 1
ATOM 810 C CA . ARG A 1 95 ? -7.589 -12.356 -7.492 1.00 97.94 95 ARG A CA 1
ATOM 811 C C . ARG A 1 95 ? -7.476 -13.576 -8.393 1.00 97.94 95 ARG A C 1
ATOM 813 O O . ARG A 1 95 ? -8.030 -14.616 -8.054 1.00 97.94 95 ARG A O 1
ATOM 820 N N . ALA A 1 96 ? -6.758 -13.460 -9.508 1.00 98.00 96 ALA A N 1
ATOM 821 C CA . ALA A 1 96 ? -6.637 -14.531 -10.493 1.00 98.00 96 ALA A CA 1
ATOM 822 C C . ALA A 1 96 ? -5.964 -15.785 -9.916 1.00 98.00 96 ALA A C 1
ATOM 824 O O . ALA A 1 96 ? -6.341 -16.898 -10.269 1.00 98.00 96 ALA A O 1
ATOM 825 N N . GLN A 1 97 ? -4.990 -15.613 -9.018 1.00 97.56 97 GLN A N 1
ATOM 826 C CA . GLN A 1 97 ? -4.254 -16.725 -8.409 1.00 97.56 97 GLN A CA 1
ATOM 827 C C . GLN A 1 97 ? -4.767 -17.127 -7.019 1.00 97.56 97 GLN A C 1
ATOM 829 O O . GLN A 1 97 ? -4.253 -18.079 -6.435 1.00 97.56 97 GLN A O 1
ATOM 834 N N . GLY A 1 98 ? -5.742 -16.406 -6.458 1.00 96.25 98 GLY A N 1
ATOM 835 C CA . GLY A 1 98 ? -6.249 -16.663 -5.108 1.00 96.25 98 GLY A CA 1
ATOM 836 C C . GLY A 1 98 ? -5.214 -16.442 -3.997 1.00 96.25 98 GLY A C 1
ATOM 837 O O . GLY A 1 98 ? -5.354 -17.003 -2.915 1.00 96.25 98 GLY A O 1
ATOM 838 N N . ILE A 1 99 ? -4.179 -15.634 -4.236 1.00 96.50 99 ILE A N 1
ATOM 839 C CA . ILE A 1 99 ? -3.101 -15.352 -3.275 1.00 96.50 99 ILE A CA 1
ATOM 840 C C . ILE A 1 99 ? -3.291 -13.986 -2.615 1.00 96.50 99 ILE A C 1
ATOM 842 O O . ILE A 1 99 ? -3.971 -13.111 -3.147 1.00 96.50 99 ILE A O 1
ATOM 846 N N . SER A 1 100 ? -2.672 -13.775 -1.454 1.00 96.94 100 SER A N 1
ATOM 847 C CA . SER A 1 100 ? -2.718 -12.470 -0.788 1.00 96.94 100 SER A CA 1
ATOM 848 C C . SER A 1 100 ? -2.053 -11.355 -1.596 1.00 96.94 100 SER A C 1
ATOM 850 O O . SER A 1 100 ? -1.146 -11.590 -2.403 1.00 96.94 100 SER A O 1
ATOM 852 N N . VAL A 1 101 ? -2.454 -10.110 -1.320 1.00 97.62 101 VAL A N 1
ATOM 853 C CA . VAL A 1 101 ? -1.892 -8.906 -1.961 1.00 97.62 101 VAL A CA 1
ATOM 854 C C . VAL A 1 101 ? -0.373 -8.834 -1.766 1.00 97.62 101 VAL A C 1
ATOM 856 O O . VAL A 1 101 ? 0.371 -8.559 -2.709 1.00 97.62 101 VAL A O 1
ATOM 859 N N . ARG A 1 102 ? 0.120 -9.188 -0.572 1.00 96.25 102 ARG A N 1
ATOM 860 C CA . ARG A 1 102 ? 1.554 -9.328 -0.276 1.00 96.25 102 ARG A CA 1
ATOM 861 C C . ARG A 1 102 ? 2.255 -10.310 -1.214 1.00 96.25 102 ARG A C 1
ATOM 863 O O . ARG A 1 102 ? 3.340 -10.011 -1.712 1.00 96.25 102 ARG A O 1
ATOM 870 N N . ARG A 1 103 ? 1.674 -11.495 -1.430 1.00 95.94 103 ARG A N 1
ATOM 871 C CA . ARG A 1 103 ? 2.264 -12.519 -2.306 1.00 95.94 103 ARG A CA 1
ATOM 872 C C . ARG A 1 103 ? 2.259 -12.061 -3.760 1.00 95.94 103 ARG A C 1
ATOM 874 O O . ARG A 1 103 ? 3.309 -12.124 -4.388 1.00 95.94 103 ARG A O 1
ATOM 881 N N . ALA A 1 104 ? 1.145 -11.515 -4.246 1.00 97.88 104 ALA A N 1
ATOM 882 C CA . ALA A 1 104 ? 1.055 -10.952 -5.593 1.00 97.88 104 ALA A CA 1
ATOM 883 C C . ALA A 1 104 ? 2.087 -9.835 -5.822 1.00 97.88 104 ALA A C 1
ATOM 885 O O . ALA A 1 104 ? 2.812 -9.851 -6.814 1.00 97.88 104 ALA A O 1
ATOM 886 N N . THR A 1 105 ? 2.242 -8.927 -4.855 1.00 96.94 105 THR A N 1
ATOM 887 C CA . THR A 1 105 ? 3.279 -7.883 -4.880 1.00 96.94 105 THR A CA 1
ATOM 888 C C . THR A 1 105 ? 4.679 -8.484 -5.015 1.00 96.94 105 THR A C 1
ATOM 890 O O . THR A 1 105 ? 5.489 -8.004 -5.804 1.00 96.94 105 THR A O 1
ATOM 893 N N . ASN A 1 106 ? 4.984 -9.542 -4.259 1.00 94.81 106 ASN A N 1
ATOM 894 C CA . ASN A 1 106 ? 6.290 -10.195 -4.319 1.00 94.81 106 ASN A CA 1
ATOM 895 C C . ASN A 1 106 ? 6.529 -10.927 -5.646 1.00 94.81 106 ASN A C 1
ATOM 897 O O . ASN A 1 106 ? 7.663 -10.929 -6.121 1.00 94.81 106 ASN A O 1
ATOM 901 N N . GLU A 1 107 ? 5.502 -11.510 -6.265 1.00 96.00 107 GLU A N 1
ATOM 902 C CA . GLU A 1 107 ? 5.626 -12.074 -7.615 1.00 96.00 107 GLU A CA 1
ATOM 903 C C . GLU A 1 107 ? 5.905 -10.979 -8.654 1.00 96.00 107 GLU A C 1
ATOM 905 O O . GLU A 1 107 ? 6.830 -11.114 -9.457 1.00 96.00 107 GLU A O 1
ATOM 910 N N . LEU A 1 108 ? 5.207 -9.841 -8.583 1.00 96.69 108 LEU A N 1
ATOM 911 C CA . LEU A 1 108 ? 5.487 -8.709 -9.473 1.00 96.69 108 LEU A CA 1
ATOM 912 C C . LEU A 1 108 ? 6.867 -8.087 -9.224 1.00 96.69 108 LEU A C 1
ATOM 914 O O . LEU A 1 108 ? 7.538 -7.710 -10.183 1.00 96.69 108 LEU A O 1
ATOM 918 N N . ARG A 1 109 ? 7.366 -8.062 -7.980 1.00 95.31 109 ARG A N 1
ATOM 919 C CA . ARG A 1 109 ? 8.761 -7.672 -7.699 1.00 95.31 109 ARG A CA 1
ATOM 920 C C . ARG A 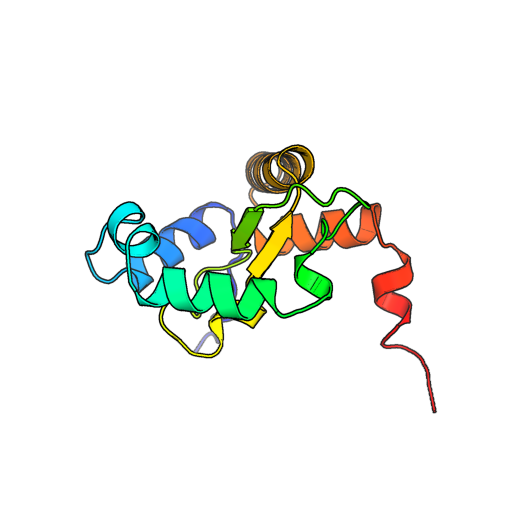1 109 ? 9.760 -8.545 -8.445 1.00 95.31 109 ARG A C 1
ATOM 922 O O . ARG A 1 109 ? 10.698 -8.004 -9.015 1.00 95.31 109 ARG A O 1
ATOM 929 N N . LYS A 1 110 ? 9.569 -9.868 -8.474 1.00 93.88 110 LYS A N 1
ATOM 930 C CA . LYS A 1 110 ? 10.461 -10.770 -9.226 1.00 93.88 110 LYS A CA 1
ATOM 931 C C . LYS A 1 110 ? 10.432 -10.468 -10.725 1.00 93.88 110 LYS A C 1
ATOM 933 O O . LYS A 1 110 ? 11.460 -10.591 -11.380 1.00 93.88 110 LYS A O 1
ATOM 938 N N . ARG A 1 111 ? 9.271 -10.064 -11.249 1.00 94.12 111 ARG A N 1
ATOM 939 C CA . ARG A 1 111 ? 9.076 -9.720 -12.662 1.00 94.12 111 ARG A CA 1
ATOM 940 C C . ARG A 1 111 ? 9.73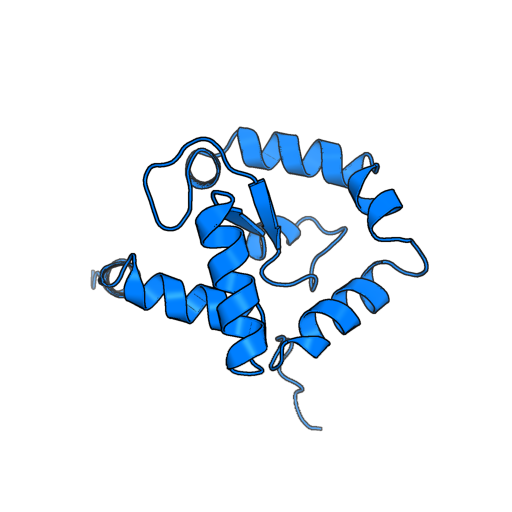0 -8.391 -13.044 1.00 94.12 111 ARG A C 1
ATOM 942 O O . ARG A 1 111 ? 10.451 -8.339 -14.032 1.00 94.12 111 ARG A O 1
ATOM 949 N N . TYR A 1 112 ? 9.471 -7.330 -12.284 1.00 95.31 112 TYR A N 1
ATOM 950 C CA . TYR A 1 112 ? 9.887 -5.965 -12.635 1.00 95.31 112 TYR A CA 1
ATOM 951 C C . TYR A 1 112 ? 11.224 -5.543 -12.018 1.00 95.31 112 TYR A C 1
ATOM 953 O O . TYR A 1 112 ? 11.877 -4.628 -12.512 1.00 95.31 112 TYR A O 1
ATOM 961 N N . LYS A 1 113 ? 11.647 -6.200 -10.936 1.00 89.38 113 LYS A N 1
ATOM 962 C CA . LYS A 1 113 ? 12.914 -5.951 -10.238 1.00 89.38 113 LYS A CA 1
ATOM 963 C C . LYS A 1 113 ? 13.611 -7.277 -9.884 1.00 89.38 113 LYS A C 1
ATOM 965 O O . LYS A 1 113 ? 13.814 -7.559 -8.699 1.00 89.38 113 LYS A O 1
ATOM 970 N N . PRO A 1 114 ? 14.004 -8.099 -10.874 1.00 82.25 114 PRO A N 1
ATOM 971 C CA . PRO A 1 114 ? 14.625 -9.408 -10.627 1.00 82.25 114 PRO A CA 1
ATOM 972 C C . PRO A 1 114 ? 15.882 -9.320 -9.737 1.00 82.25 114 PRO A C 1
ATOM 974 O O . PRO A 1 114 ? 16.089 -10.153 -8.848 1.00 82.25 114 PRO A O 1
ATOM 977 N N . ASP A 1 115 ? 16.652 -8.236 -9.874 1.00 81.56 115 ASP A N 1
ATOM 978 C CA . ASP A 1 115 ? 17.883 -7.993 -9.107 1.00 81.56 115 ASP A CA 1
ATOM 979 C C . ASP A 1 115 ? 17.638 -7.497 -7.674 1.00 81.56 115 ASP A C 1
ATOM 981 O O . ASP A 1 115 ? 18.569 -7.379 -6.875 1.00 81.56 115 ASP A O 1
ATOM 985 N N . TYR A 1 116 ? 16.385 -7.229 -7.291 1.00 69.31 116 TYR A N 1
ATOM 986 C CA . TYR A 1 116 ? 16.047 -6.817 -5.925 1.00 69.31 116 TYR A CA 1
ATOM 987 C C . TYR A 1 116 ? 16.450 -7.879 -4.891 1.00 69.31 116 TYR A C 1
ATOM 989 O O . TYR A 1 116 ? 16.858 -7.550 -3.779 1.00 69.31 116 TYR A O 1
ATOM 997 N N . SER A 1 117 ? 16.410 -9.158 -5.278 1.00 57.28 117 SER A N 1
ATOM 998 C CA . SER A 1 117 ? 16.863 -10.278 -4.445 1.00 57.28 117 SER A CA 1
ATOM 999 C C . SER A 1 117 ? 18.387 -10.332 -4.248 1.00 57.28 117 SER A C 1
ATOM 1001 O O . SER A 1 117 ? 18.855 -10.910 -3.266 1.00 57.28 117 SER A O 1
ATOM 1003 N N . GLN A 1 118 ? 19.165 -9.708 -5.139 1.00 50.59 118 GLN A N 1
ATOM 1004 C CA . GLN A 1 118 ? 20.629 -9.726 -5.098 1.00 50.59 118 GLN A CA 1
ATOM 1005 C C . GLN A 1 118 ? 21.208 -8.648 -4.172 1.00 50.59 118 GLN A C 1
ATOM 1007 O O . GLN A 1 118 ? 22.287 -8.839 -3.615 1.00 50.59 118 GLN A O 1
ATOM 1012 N N . LYS A 1 119 ? 20.477 -7.553 -3.915 1.00 45.31 119 LYS A N 1
ATOM 1013 C CA . LYS A 1 119 ? 20.953 -6.460 -3.043 1.00 45.31 119 LYS A CA 1
ATOM 1014 C C . LYS A 1 119 ? 21.111 -6.845 -1.565 1.00 45.31 119 LYS A C 1
ATOM 1016 O O . LYS A 1 119 ? 21.866 -6.188 -0.864 1.00 45.31 119 LYS A O 1
ATOM 1021 N N . ASN A 1 120 ? 20.481 -7.933 -1.114 1.00 38.47 120 ASN A N 1
ATOM 1022 C CA . ASN A 1 120 ? 20.684 -8.494 0.232 1.00 38.47 120 ASN A CA 1
ATOM 1023 C C . ASN A 1 120 ? 21.693 -9.663 0.258 1.00 38.47 120 ASN A C 1
ATOM 1025 O O . ASN A 1 120 ? 21.823 -10.337 1.277 1.00 38.47 120 ASN A O 1
ATOM 1029 N N . ARG A 1 121 ? 22.384 -9.936 -0.861 1.00 34.97 121 ARG A N 1
ATOM 1030 C CA . ARG A 1 121 ? 23.422 -10.974 -1.003 1.00 34.97 121 ARG A CA 1
ATOM 1031 C C . ARG A 1 121 ? 24.787 -10.389 -1.378 1.00 34.97 121 ARG A C 1
ATOM 1033 O O . ARG A 1 121 ? 25.590 -11.064 -2.016 1.00 34.97 121 ARG A O 1
ATOM 1040 N N . VAL A 1 122 ? 25.073 -9.154 -0.971 1.00 35.50 122 VAL A N 1
ATOM 1041 C CA . VAL A 1 122 ? 26.467 -8.709 -0.917 1.00 35.50 122 VAL A CA 1
ATOM 1042 C C . VAL A 1 122 ? 27.062 -9.300 0.357 1.00 35.50 122 VAL A C 1
ATOM 1044 O O . VAL A 1 122 ? 26.803 -8.834 1.462 1.00 35.50 122 VAL A O 1
ATOM 1047 N N . SER A 1 123 ? 27.761 -10.417 0.174 1.00 41.28 123 SER A N 1
ATOM 1048 C CA . SER A 1 123 ? 28.741 -10.960 1.106 1.00 41.28 123 SER A CA 1
ATOM 1049 C C . SER A 1 123 ? 29.816 -9.907 1.392 1.00 41.28 123 SER A C 1
ATOM 1051 O O . SER A 1 123 ? 30.328 -9.301 0.450 1.00 41.28 123 SER A O 1
ATOM 1053 N N . GLY A 1 124 ? 30.162 -9.726 2.667 1.00 36.53 124 GLY A N 1
ATOM 1054 C CA . GLY A 1 124 ? 31.226 -8.833 3.130 1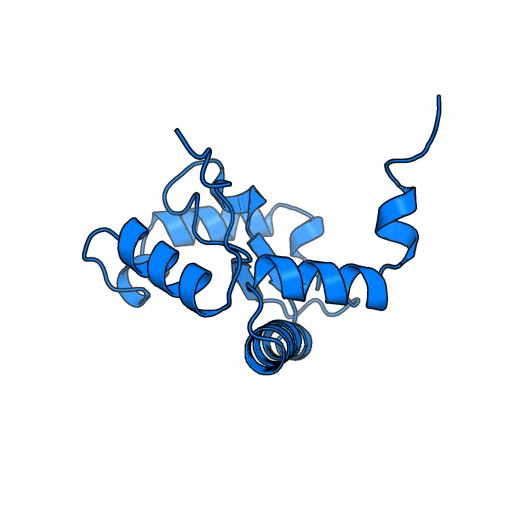.00 36.53 124 GLY A CA 1
ATOM 1055 C C . GLY A 1 124 ? 30.958 -8.339 4.534 1.00 36.53 124 GLY A C 1
ATOM 1056 O O . GLY A 1 124 ? 30.329 -7.267 4.643 1.00 36.53 124 GLY A O 1
#

Secondary structure (DSSP, 8-state):
-----SS--SHHHHHHHHHHHTTT--HHHHHTSHHHHHHHHHHHTSGGGSS-SSSS----EEEES--TTTTSTTGGGGEEEE-HHHHHHHHHHHHHHT--HHHHHHHHHHHH-GGGGTTT----

Sequence (124 aa):
MKKHEDLDEIYADTWGRRTERLDGRTYQEFLDSEHWAHFKKVASERPNYQKCEFCDCTEVELHHTSYKWIWTSNELRCVISLCRQHHQEVHDLARAQGISVRRATNELRKRYKPDYSQKNRVSG

Organism: NCBI:txid60549

Foldseek 3Di:
DPPPPLDFWFAVSQVVQVVVVCPPDDVVCLCVDPLVVVVVVVLVVDPQQQAAPQDRHRQWDKDFLHCSQPPHPCRVVRIGIHDPVVSVQLVVQRVVVRGGSNVSVVVSCCVRPVCVVVVVVPDD

pLDDT: mean 89.31, std 16.78, range [34.97, 98.62]

Radius of gyration: 15.23 Å; chains: 1; bounding box: 47×38×33 Å